Protein AF-C5LVM5-F1 (afdb_monomer_lite)

Structure (mmCIF, N/CA/C/O backbone):
data_AF-C5LVM5-F1
#
_entry.id   AF-C5LVM5-F1
#
loop_
_atom_site.group_PDB
_atom_site.id
_atom_site.type_symbol
_atom_site.label_atom_id
_atom_site.label_alt_id
_atom_site.label_comp_id
_atom_site.label_asym_id
_atom_site.label_entity_id
_atom_site.label_seq_id
_atom_site.pdbx_PDB_ins_code
_atom_site.Cartn_x
_atom_site.Cartn_y
_atom_site.Cartn_z
_atom_site.occupancy
_atom_site.B_iso_or_equiv
_atom_site.auth_seq_id
_atom_site.auth_comp_id
_atom_site.auth_asym_id
_atom_site.auth_atom_id
_atom_site.pdbx_PDB_model_num
ATOM 1 N N . MET A 1 1 ? 3.310 -8.142 -9.221 1.00 56.53 1 MET A N 1
ATOM 2 C CA . MET A 1 1 ? 2.183 -7.697 -10.084 1.00 56.53 1 MET A CA 1
ATOM 3 C C . MET A 1 1 ? 2.440 -6.404 -10.863 1.00 56.53 1 MET A C 1
ATOM 5 O O . MET A 1 1 ? 2.343 -6.453 -12.080 1.00 56.53 1 MET A O 1
ATOM 9 N N . PHE A 1 2 ? 2.856 -5.296 -10.235 1.00 64.25 2 PHE A N 1
ATOM 10 C CA . PHE A 1 2 ? 3.220 -4.045 -10.939 1.00 64.25 2 PHE A CA 1
ATOM 11 C C . PHE A 1 2 ? 4.286 -4.215 -12.036 1.00 64.25 2 PHE A C 1
ATOM 13 O O . PHE A 1 2 ? 4.225 -3.564 -13.066 1.00 64.25 2 PHE A O 1
ATOM 20 N N . CYS A 1 3 ? 5.254 -5.124 -11.867 1.00 64.69 3 CYS A N 1
ATOM 21 C CA . CYS A 1 3 ? 6.205 -5.429 -12.945 1.00 64.69 3 CYS A CA 1
ATOM 22 C C . CYS A 1 3 ? 5.541 -6.048 -14.169 1.00 64.69 3 CYS A C 1
ATOM 24 O O . CYS A 1 3 ? 5.939 -5.734 -15.277 1.00 64.69 3 CYS A O 1
ATOM 26 N N . ARG A 1 4 ? 4.526 -6.899 -13.972 1.00 66.06 4 ARG A N 1
ATOM 27 C CA . ARG A 1 4 ? 3.768 -7.463 -15.091 1.00 66.06 4 ARG A CA 1
ATOM 28 C C . ARG A 1 4 ? 2.932 -6.388 -15.776 1.00 66.06 4 ARG A C 1
ATOM 30 O O . ARG A 1 4 ? 2.816 -6.438 -16.984 1.00 66.06 4 ARG A O 1
ATOM 37 N N . GLU A 1 5 ? 2.400 -5.414 -15.037 1.00 69.50 5 GLU A N 1
ATOM 38 C CA . GLU A 1 5 ? 1.722 -4.252 -15.631 1.00 69.50 5 GLU A CA 1
ATOM 39 C C . GLU A 1 5 ? 2.687 -3.352 -16.400 1.00 69.50 5 GLU A C 1
ATOM 41 O O . GLU A 1 5 ? 2.365 -2.963 -17.512 1.00 69.50 5 GLU A O 1
ATOM 46 N N . ILE A 1 6 ? 3.880 -3.073 -15.863 1.00 75.88 6 ILE A N 1
ATOM 47 C CA . ILE A 1 6 ? 4.921 -2.338 -16.595 1.00 75.88 6 ILE A CA 1
ATOM 48 C C . ILE A 1 6 ? 5.309 -3.111 -17.861 1.00 75.88 6 ILE A C 1
ATOM 50 O O . ILE A 1 6 ? 5.385 -2.520 -18.931 1.00 75.88 6 ILE A O 1
ATOM 54 N N . ASP A 1 7 ? 5.543 -4.421 -17.758 1.00 75.25 7 ASP A N 1
ATOM 55 C CA . ASP A 1 7 ? 5.948 -5.252 -18.894 1.00 75.25 7 ASP A CA 1
ATOM 56 C C . ASP A 1 7 ? 4.827 -5.410 -19.937 1.00 75.25 7 ASP A C 1
ATOM 58 O O . ASP A 1 7 ? 5.130 -5.436 -21.125 1.00 75.25 7 ASP A O 1
ATOM 62 N N . PHE A 1 8 ? 3.558 -5.462 -19.515 1.00 76.50 8 PHE A N 1
ATOM 63 C CA . PHE A 1 8 ? 2.382 -5.560 -20.389 1.00 76.50 8 PHE A CA 1
ATOM 64 C C . PHE A 1 8 ? 2.031 -4.221 -21.050 1.00 76.50 8 PHE A C 1
ATOM 66 O O . PHE A 1 8 ? 1.876 -4.151 -22.262 1.00 76.50 8 PHE A O 1
ATOM 73 N N . ALA A 1 9 ? 1.939 -3.134 -20.276 1.00 73.19 9 ALA A N 1
ATOM 74 C CA . ALA A 1 9 ? 1.588 -1.810 -20.793 1.00 73.19 9 ALA A CA 1
ATOM 75 C C . ALA A 1 9 ? 2.690 -1.211 -21.678 1.00 73.19 9 ALA A C 1
ATOM 77 O O . ALA A 1 9 ? 2.414 -0.353 -22.511 1.00 73.19 9 ALA A O 1
ATOM 78 N N . MET A 1 10 ? 3.937 -1.651 -21.486 1.00 81.12 10 MET A N 1
ATOM 79 C CA . MET A 1 10 ? 5.113 -1.118 -22.172 1.00 81.12 10 MET A CA 1
ATOM 80 C C . MET A 1 10 ? 5.881 -2.206 -22.935 1.00 81.12 10 MET A C 1
ATOM 82 O O . MET A 1 10 ? 7.111 -2.130 -23.091 1.00 81.12 10 MET A O 1
ATOM 86 N N . GLU A 1 11 ? 5.168 -3.229 -23.408 1.00 79.44 11 GLU A N 1
ATOM 87 C CA . GLU A 1 11 ? 5.723 -4.268 -24.270 1.00 79.44 11 GLU A CA 1
ATOM 88 C C . GLU A 1 11 ? 6.397 -3.632 -25.503 1.00 79.44 11 GLU A C 1
ATOM 90 O O . GLU A 1 11 ? 5.940 -2.625 -26.037 1.00 79.44 11 GLU A O 1
ATOM 95 N N . GLY A 1 12 ? 7.570 -4.133 -25.900 1.00 77.62 12 GLY A N 1
ATOM 96 C CA . GLY A 1 12 ? 8.356 -3.562 -27.008 1.00 77.62 12 GLY A CA 1
ATOM 97 C C . GLY A 1 12 ? 9.056 -2.216 -26.736 1.00 77.62 12 GLY A C 1
ATOM 98 O O . GLY A 1 12 ? 9.966 -1.848 -27.477 1.00 77.62 12 GLY A O 1
ATOM 99 N N . HIS A 1 13 ? 8.722 -1.494 -25.659 1.00 84.56 13 HIS A N 1
ATOM 100 C CA . HIS A 1 13 ? 9.383 -0.228 -25.318 1.00 84.56 13 HIS A CA 1
ATOM 101 C C . HIS A 1 13 ? 10.706 -0.417 -24.565 1.00 84.56 13 HIS A C 1
ATOM 103 O O . HIS A 1 13 ? 10.882 -1.361 -23.793 1.00 84.56 13 HIS A O 1
ATOM 109 N N . ASN A 1 14 ? 11.627 0.536 -24.742 1.00 86.06 14 ASN A N 1
ATOM 110 C CA . ASN A 1 14 ? 12.954 0.514 -24.131 1.00 86.06 14 ASN A CA 1
ATOM 111 C C . ASN A 1 14 ? 12.920 0.806 -22.609 1.00 86.06 14 ASN A C 1
ATOM 113 O O . ASN A 1 14 ? 11.944 1.338 -22.071 1.00 86.06 14 ASN A O 1
ATOM 117 N N . ALA A 1 15 ? 14.009 0.492 -21.899 1.00 84.00 15 ALA A N 1
ATOM 118 C CA . ALA A 1 15 ? 14.086 0.619 -20.438 1.00 84.00 15 ALA A CA 1
ATOM 119 C C . ALA A 1 15 ? 13.855 2.044 -19.898 1.00 84.00 15 ALA A C 1
ATOM 121 O O . ALA A 1 15 ? 13.314 2.199 -18.803 1.00 84.00 15 ALA A O 1
ATOM 122 N N . VAL A 1 16 ? 14.232 3.082 -20.655 1.00 85.56 16 VAL A N 1
ATOM 123 C CA . VAL A 1 16 ? 14.015 4.486 -20.263 1.00 85.56 16 VAL A CA 1
ATOM 124 C C . VAL A 1 16 ? 12.522 4.781 -20.253 1.00 85.56 16 VAL A C 1
ATOM 126 O O . VAL A 1 16 ? 11.997 5.253 -19.246 1.00 85.56 16 VAL A O 1
ATOM 129 N N . THR A 1 17 ? 11.824 4.446 -21.340 1.00 85.88 17 THR A N 1
ATOM 130 C CA . THR A 1 17 ? 10.381 4.667 -21.461 1.00 85.88 17 THR A CA 1
ATOM 131 C C . THR A 1 17 ? 9.618 3.898 -20.383 1.00 85.88 17 THR A C 1
ATOM 133 O O . THR A 1 17 ? 8.763 4.478 -19.720 1.00 85.88 17 THR A O 1
ATOM 136 N N . ARG A 1 18 ? 9.978 2.631 -20.129 1.00 86.00 18 ARG A N 1
ATOM 137 C CA . ARG A 1 18 ? 9.375 1.817 -19.056 1.00 86.00 18 ARG A CA 1
ATOM 138 C C . ARG A 1 18 ? 9.557 2.439 -17.673 1.00 86.00 18 ARG A C 1
ATOM 140 O O . ARG A 1 18 ? 8.615 2.509 -16.889 1.00 86.00 18 ARG A O 1
ATOM 147 N N . TYR A 1 19 ? 10.766 2.907 -17.371 1.00 85.19 19 TYR A N 1
ATOM 148 C CA . TYR A 1 19 ? 11.077 3.507 -16.077 1.00 85.19 19 TYR A CA 1
ATOM 149 C C . TYR A 1 19 ? 10.361 4.850 -15.865 1.00 85.19 19 TYR A C 1
ATOM 151 O O . TYR A 1 19 ? 9.840 5.104 -14.780 1.00 85.19 19 TYR A O 1
ATOM 159 N N . LEU A 1 20 ? 10.306 5.703 -16.894 1.00 85.62 20 LEU A N 1
ATOM 160 C CA . LEU A 1 20 ? 9.588 6.980 -16.835 1.00 85.62 20 LEU A CA 1
ATOM 161 C C . LEU A 1 20 ? 8.073 6.782 -16.745 1.00 85.62 20 LEU A C 1
ATOM 163 O O . LEU A 1 20 ? 7.415 7.487 -15.984 1.00 85.62 20 LEU A O 1
ATOM 167 N N . TRP A 1 21 ? 7.525 5.793 -17.455 1.00 88.12 21 TRP A N 1
ATOM 168 C CA . TRP A 1 21 ? 6.125 5.411 -17.303 1.00 88.12 21 TRP A CA 1
ATOM 169 C C . TRP A 1 21 ? 5.830 4.983 -15.862 1.00 88.12 21 TRP A C 1
ATOM 171 O O . TRP A 1 21 ? 4.903 5.507 -15.249 1.00 88.12 21 TRP A O 1
ATOM 181 N N . ALA A 1 22 ? 6.667 4.120 -15.276 1.00 86.81 22 ALA A N 1
ATOM 182 C CA . ALA A 1 22 ? 6.505 3.687 -13.889 1.00 86.81 22 ALA A CA 1
ATOM 183 C C . ALA A 1 22 ? 6.564 4.865 -12.899 1.00 86.81 22 ALA A C 1
ATOM 185 O O . ALA A 1 22 ? 5.768 4.916 -11.965 1.00 86.81 22 ALA A O 1
ATOM 186 N N . LYS A 1 23 ? 7.453 5.841 -13.130 1.00 87.00 23 LYS A N 1
ATOM 187 C CA . LYS A 1 23 ? 7.549 7.068 -12.321 1.00 87.00 23 LYS A CA 1
ATOM 188 C C . LYS A 1 23 ? 6.253 7.882 -12.320 1.00 87.00 23 LYS A C 1
ATOM 190 O O . LYS A 1 23 ? 5.922 8.470 -11.298 1.00 87.00 23 LYS A O 1
ATOM 195 N N . ASN A 1 24 ? 5.557 7.935 -13.453 1.00 86.00 24 ASN A N 1
ATOM 196 C CA . ASN A 1 24 ? 4.344 8.738 -13.610 1.00 86.00 24 ASN A CA 1
ATOM 197 C C . ASN A 1 24 ? 3.068 8.015 -13.157 1.00 86.00 24 ASN A C 1
ATOM 199 O O . ASN A 1 24 ? 2.069 8.678 -12.907 1.00 86.00 24 ASN A O 1
ATOM 203 N N . ASN A 1 25 ? 3.087 6.681 -13.078 1.00 84.81 25 ASN A N 1
ATOM 204 C CA . ASN A 1 25 ? 1.898 5.872 -12.783 1.00 84.81 25 ASN A CA 1
ATOM 205 C C . ASN A 1 25 ? 1.906 5.240 -11.382 1.00 84.81 25 ASN A C 1
ATOM 207 O O . ASN A 1 25 ? 0.883 4.732 -10.936 1.00 84.81 25 ASN A O 1
ATOM 211 N N . ILE A 1 26 ? 3.038 5.254 -10.673 1.00 84.06 26 ILE A N 1
ATOM 212 C CA . ILE A 1 26 ? 3.106 4.848 -9.265 1.00 84.06 26 ILE A CA 1
ATOM 213 C C . ILE A 1 26 ? 2.910 6.087 -8.386 1.00 84.06 26 ILE A C 1
ATOM 215 O O . ILE A 1 26 ? 3.528 7.121 -8.638 1.00 84.06 26 ILE A O 1
ATOM 219 N N . ASP A 1 27 ? 2.102 5.958 -7.326 1.00 83.81 27 ASP A N 1
ATOM 220 C CA . ASP A 1 27 ? 1.923 6.998 -6.303 1.00 83.81 27 ASP A CA 1
ATOM 221 C C . ASP A 1 27 ? 3.270 7.596 -5.848 1.00 83.81 27 ASP A C 1
ATOM 223 O O . ASP A 1 27 ? 4.246 6.877 -5.624 1.00 83.81 27 ASP A O 1
ATOM 227 N N . ALA A 1 28 ? 3.329 8.917 -5.663 1.00 82.19 28 ALA A N 1
ATOM 228 C CA . ALA A 1 28 ? 4.567 9.630 -5.351 1.00 82.19 28 ALA A CA 1
ATOM 229 C C . ALA A 1 28 ? 5.203 9.177 -4.021 1.00 82.19 28 ALA A C 1
ATOM 231 O O . ALA A 1 28 ? 6.435 9.113 -3.891 1.00 82.19 28 ALA A O 1
ATOM 232 N N . GLY A 1 29 ? 4.382 8.839 -3.023 1.00 80.31 29 GLY A N 1
ATOM 233 C CA . GLY A 1 29 ? 4.832 8.293 -1.747 1.00 80.31 29 GLY A CA 1
ATOM 234 C C . GLY A 1 29 ? 5.458 6.911 -1.913 1.00 80.31 29 GLY A C 1
ATOM 235 O O . GLY A 1 29 ? 6.578 6.672 -1.443 1.00 80.31 29 GLY A O 1
ATOM 236 N N . LEU A 1 30 ? 4.769 6.020 -2.624 1.00 80.81 30 LEU A N 1
ATOM 237 C CA . LEU A 1 30 ? 5.252 4.674 -2.921 1.00 80.81 30 LEU A CA 1
ATOM 238 C C . LEU A 1 30 ? 6.498 4.692 -3.820 1.00 80.81 30 LEU A C 1
ATOM 240 O O . LEU A 1 30 ? 7.472 3.993 -3.536 1.00 80.81 30 LEU A O 1
ATOM 244 N N . TRP A 1 31 ? 6.526 5.541 -4.845 1.00 85.69 31 TRP A N 1
ATOM 245 C CA . TRP A 1 31 ? 7.672 5.723 -5.733 1.00 85.69 31 TRP A CA 1
ATOM 246 C C . TRP A 1 31 ? 8.929 6.100 -4.951 1.00 85.69 31 TRP A C 1
ATOM 248 O O . TRP A 1 31 ? 9.982 5.479 -5.117 1.00 85.69 31 TRP A O 1
ATOM 258 N N . ARG A 1 32 ? 8.824 7.077 -4.044 1.00 83.94 32 ARG A N 1
ATOM 259 C CA . ARG A 1 32 ? 9.937 7.516 -3.192 1.00 83.94 32 ARG A CA 1
ATOM 260 C C . ARG A 1 32 ? 10.445 6.395 -2.282 1.00 83.94 32 ARG A C 1
ATOM 262 O O . ARG A 1 32 ? 11.658 6.229 -2.157 1.00 83.94 32 ARG A O 1
ATOM 269 N N . LYS A 1 33 ? 9.546 5.583 -1.709 1.00 82.25 33 LYS A N 1
ATOM 270 C CA . LYS A 1 33 ? 9.912 4.382 -0.932 1.00 82.25 33 LYS A CA 1
ATOM 271 C C . LYS A 1 33 ? 10.643 3.351 -1.801 1.00 82.25 33 LYS A C 1
ATOM 273 O O . LYS A 1 33 ? 11.711 2.871 -1.432 1.00 82.25 33 LYS A O 1
ATOM 278 N N . LEU A 1 34 ? 10.112 3.038 -2.983 1.00 83.19 34 LEU A N 1
ATOM 279 C CA . LEU A 1 34 ? 10.692 2.049 -3.897 1.00 83.19 34 LEU A CA 1
ATOM 280 C C . LEU A 1 34 ? 12.051 2.496 -4.444 1.00 83.19 34 LEU A C 1
ATOM 282 O O . LEU A 1 34 ? 12.983 1.700 -4.563 1.00 83.19 34 LEU A O 1
ATOM 286 N N . THR A 1 35 ? 12.214 3.777 -4.735 1.00 83.75 35 THR A N 1
ATOM 287 C CA . THR A 1 35 ? 13.466 4.327 -5.264 1.00 83.75 35 THR A CA 1
ATOM 288 C C . THR A 1 35 ? 14.462 4.725 -4.183 1.00 83.75 35 THR A C 1
ATOM 290 O O . THR A 1 35 ? 15.587 5.059 -4.529 1.00 83.75 35 THR A O 1
ATOM 293 N N . ASN A 1 36 ? 14.124 4.640 -2.890 1.00 79.50 36 ASN A N 1
ATOM 294 C CA . ASN A 1 36 ? 14.919 5.211 -1.789 1.00 79.50 36 ASN A CA 1
ATOM 295 C C . ASN A 1 36 ? 15.273 6.695 -2.018 1.00 79.50 36 ASN A C 1
ATOM 297 O O . ASN A 1 36 ? 16.376 7.111 -1.680 1.00 79.50 36 ASN A O 1
ATOM 301 N N . ALA A 1 37 ? 14.389 7.458 -2.666 1.00 68.38 37 ALA A N 1
ATOM 302 C CA . ALA A 1 37 ? 14.666 8.827 -3.113 1.00 68.38 37 ALA A CA 1
ATOM 303 C C . ALA A 1 37 ? 15.927 8.985 -3.997 1.00 68.38 37 ALA A C 1
ATOM 305 O O . ALA A 1 37 ? 16.451 10.086 -4.124 1.00 68.38 37 ALA A O 1
ATOM 306 N N . THR A 1 38 ? 16.419 7.906 -4.621 1.00 69.44 38 THR A N 1
ATOM 307 C CA . THR A 1 38 ? 17.544 8.007 -5.560 1.00 69.44 38 THR A CA 1
ATOM 308 C C . THR A 1 38 ? 17.073 8.755 -6.803 1.00 69.44 38 THR A C 1
ATOM 310 O O . THR A 1 38 ? 16.047 8.388 -7.386 1.00 69.44 38 THR A O 1
ATOM 313 N N . GLU A 1 39 ? 17.819 9.774 -7.224 1.00 67.31 39 GLU A N 1
ATOM 314 C CA . GLU A 1 39 ? 17.518 10.488 -8.462 1.00 67.31 39 GLU A CA 1
ATOM 315 C C . GLU A 1 39 ? 17.587 9.542 -9.675 1.00 67.31 39 GLU A C 1
ATOM 317 O O . GLU A 1 39 ? 18.393 8.600 -9.697 1.00 67.31 39 GLU A O 1
ATOM 322 N N . PRO A 1 40 ? 16.721 9.741 -10.686 1.00 65.38 40 PRO A N 1
ATOM 323 C CA . PRO A 1 40 ? 16.790 8.968 -11.915 1.00 65.38 40 PRO A CA 1
ATOM 324 C C . PRO A 1 40 ? 18.151 9.193 -12.593 1.00 65.38 40 PRO A C 1
ATOM 326 O O . PRO A 1 40 ? 18.624 10.329 -12.647 1.00 65.38 40 PRO A O 1
ATOM 329 N N . PRO A 1 41 ? 18.787 8.143 -13.140 1.00 65.31 41 PRO A N 1
ATOM 330 C CA . PRO A 1 41 ? 20.103 8.277 -13.743 1.00 65.31 41 PRO A CA 1
ATOM 331 C C . PRO A 1 41 ? 20.060 9.263 -14.917 1.00 65.31 41 PRO A C 1
ATOM 333 O O . PRO A 1 41 ? 19.205 9.174 -15.804 1.00 65.31 41 PRO A O 1
ATOM 336 N N . ALA A 1 42 ? 20.991 10.215 -14.944 1.00 61.41 42 ALA A N 1
ATOM 337 C CA . ALA A 1 42 ? 21.065 11.189 -16.022 1.00 61.41 42 ALA A CA 1
ATOM 338 C C . ALA A 1 42 ? 21.454 10.488 -17.338 1.00 61.41 42 ALA A C 1
ATOM 340 O O . ALA A 1 42 ? 22.568 9.999 -17.491 1.00 61.41 42 ALA A O 1
ATOM 341 N N . ARG A 1 43 ? 20.509 10.439 -18.287 1.00 62.38 43 ARG A N 1
ATOM 342 C CA . ARG A 1 43 ? 20.692 10.178 -19.733 1.00 62.38 43 ARG A CA 1
ATOM 343 C C . ARG A 1 43 ? 21.359 8.854 -20.171 1.00 62.38 43 ARG A C 1
ATOM 345 O O . ARG A 1 43 ? 21.427 8.612 -21.370 1.00 62.38 43 ARG A O 1
ATOM 352 N N . CYS A 1 44 ? 21.793 7.968 -19.271 1.00 71.31 44 CYS A N 1
ATOM 353 C CA . CYS A 1 44 ? 22.424 6.694 -19.642 1.00 71.31 44 CYS A CA 1
ATOM 354 C C . CYS A 1 44 ? 21.415 5.537 -19.722 1.00 71.31 44 CYS A C 1
ATOM 356 O O . CYS A 1 44 ? 20.933 5.063 -18.693 1.00 71.31 44 CYS A O 1
ATOM 358 N N . HIS A 1 45 ? 21.141 5.035 -20.932 1.00 63.97 45 HIS A N 1
ATOM 359 C CA . HIS A 1 45 ? 20.204 3.926 -21.167 1.00 63.97 45 HIS A CA 1
ATOM 360 C C . HIS A 1 45 ? 20.550 2.655 -20.366 1.00 63.97 45 HIS A C 1
ATOM 362 O O . HIS A 1 45 ? 19.668 2.053 -19.755 1.00 63.97 45 HIS A O 1
ATOM 368 N N . GLN A 1 46 ? 21.838 2.304 -20.284 1.00 70.75 46 GLN A N 1
ATOM 369 C CA . GLN A 1 46 ? 22.315 1.144 -19.517 1.00 70.75 46 GLN A CA 1
ATOM 370 C C . GLN A 1 46 ? 22.028 1.285 -18.012 1.00 70.75 46 GLN A C 1
ATOM 372 O O . GLN A 1 46 ? 21.708 0.306 -17.334 1.00 70.75 46 GLN A O 1
ATOM 377 N N . SER A 1 47 ? 22.057 2.513 -17.484 1.00 79.94 47 SER A N 1
ATOM 378 C CA . SER A 1 47 ? 21.688 2.781 -16.092 1.00 79.94 47 SER A CA 1
ATOM 379 C C . SER A 1 47 ? 20.188 2.583 -15.851 1.00 79.94 47 SER A C 1
ATOM 381 O O . SER A 1 47 ? 19.802 2.071 -14.800 1.00 79.94 47 SER A O 1
ATOM 383 N N . TYR A 1 48 ? 19.323 2.910 -16.819 1.00 82.75 48 TYR A N 1
ATOM 384 C CA . TYR A 1 48 ? 17.877 2.694 -16.679 1.00 82.75 48 TYR A CA 1
ATOM 385 C C . TYR A 1 48 ? 17.507 1.213 -16.593 1.00 82.75 48 TYR A C 1
ATOM 387 O O . TYR A 1 48 ? 16.633 0.867 -15.803 1.00 82.75 48 TYR A O 1
ATOM 395 N N . GLU A 1 49 ? 18.196 0.317 -17.303 1.00 83.38 49 GLU A N 1
ATOM 396 C CA . GLU A 1 49 ? 17.975 -1.128 -17.150 1.00 83.38 49 GLU A CA 1
ATOM 397 C C . GLU A 1 49 ? 18.289 -1.628 -15.738 1.00 83.38 49 GLU A C 1
ATOM 399 O O . GLU A 1 49 ? 17.553 -2.446 -15.176 1.00 83.38 49 GLU A O 1
ATOM 404 N N . HIS A 1 50 ? 19.391 -1.154 -15.152 1.00 84.94 50 HIS A N 1
ATOM 405 C CA . HIS A 1 50 ? 19.754 -1.497 -13.781 1.00 84.94 50 HIS A CA 1
ATOM 406 C C . HIS A 1 50 ? 18.697 -0.984 -12.793 1.00 84.94 50 HIS A C 1
ATOM 408 O O . HIS A 1 50 ? 18.231 -1.730 -11.926 1.00 84.94 50 HIS A O 1
ATOM 414 N N . HIS A 1 51 ? 18.276 0.273 -12.949 1.00 83.31 51 HIS A N 1
ATOM 415 C CA . HIS A 1 51 ? 17.263 0.889 -12.096 1.00 83.31 51 HIS A CA 1
ATOM 416 C C . HIS A 1 51 ? 15.893 0.223 -12.249 1.00 83.31 51 HIS A C 1
ATOM 418 O O . HIS A 1 51 ? 15.234 -0.018 -11.239 1.00 83.31 51 HIS A O 1
ATOM 424 N N . LEU A 1 52 ? 15.491 -0.148 -13.467 1.00 86.25 52 LEU A N 1
ATOM 425 C CA . LEU A 1 52 ? 14.251 -0.873 -13.732 1.00 86.25 52 LEU A CA 1
ATOM 426 C C . LEU A 1 52 ? 14.285 -2.270 -13.103 1.00 86.25 52 LEU A C 1
ATOM 428 O O . LEU A 1 52 ? 13.350 -2.643 -12.398 1.00 86.25 52 LEU A O 1
ATOM 432 N N . ARG A 1 53 ? 15.392 -3.016 -13.243 1.00 84.50 53 ARG A N 1
ATOM 433 C CA . ARG A 1 53 ? 15.575 -4.310 -12.558 1.00 84.50 53 ARG A CA 1
ATOM 434 C C . ARG A 1 53 ? 15.495 -4.168 -11.039 1.00 84.50 53 ARG A C 1
ATOM 436 O O . ARG A 1 53 ? 14.857 -4.989 -10.378 1.00 84.50 53 ARG A O 1
ATOM 443 N N . ARG A 1 54 ? 16.120 -3.136 -10.466 1.00 85.75 54 ARG A N 1
ATOM 444 C CA . ARG A 1 54 ? 16.092 -2.867 -9.018 1.00 85.75 54 ARG A CA 1
ATOM 445 C C . ARG A 1 54 ? 14.696 -2.475 -8.535 1.00 85.75 54 ARG A C 1
ATOM 447 O O . ARG A 1 54 ? 14.249 -3.014 -7.523 1.00 85.75 54 ARG A O 1
ATOM 454 N N . LEU A 1 55 ? 14.013 -1.591 -9.263 1.00 86.25 55 LEU A N 1
ATOM 455 C CA . LEU A 1 55 ? 12.617 -1.222 -9.029 1.00 86.25 55 LEU A CA 1
ATOM 456 C C . LEU A 1 55 ? 11.747 -2.476 -9.036 1.00 86.25 55 LEU A C 1
ATOM 458 O O . LEU A 1 55 ? 11.019 -2.719 -8.079 1.00 86.25 55 LEU A O 1
ATOM 462 N N . CYS A 1 56 ? 11.907 -3.329 -10.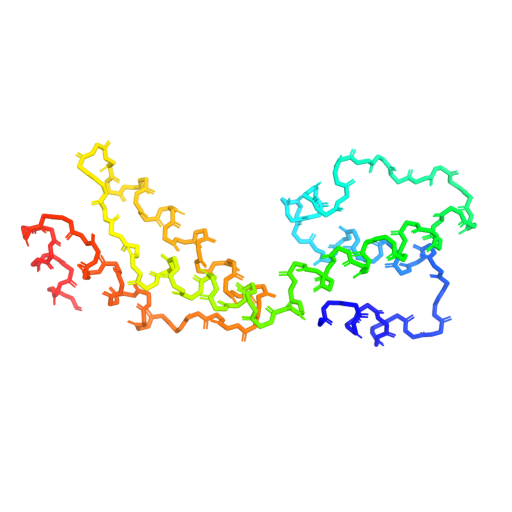047 1.00 83.62 56 CYS A N 1
ATOM 463 C CA . CYS A 1 56 ? 11.115 -4.538 -10.159 1.00 83.62 56 CYS A CA 1
ATOM 464 C C . CYS A 1 56 ? 11.377 -5.563 -9.059 1.00 83.62 56 CYS A C 1
ATOM 466 O O . CYS A 1 56 ? 10.436 -6.144 -8.527 1.00 83.62 56 CYS A O 1
ATOM 468 N N . ARG A 1 57 ? 12.635 -5.760 -8.650 1.00 82.19 57 ARG A N 1
ATOM 469 C CA . ARG A 1 57 ? 12.945 -6.604 -7.486 1.00 82.19 57 ARG A CA 1
ATOM 470 C C . ARG A 1 57 ? 12.297 -6.079 -6.212 1.00 82.19 57 ARG A C 1
ATOM 472 O O . ARG A 1 57 ? 11.777 -6.874 -5.438 1.00 82.19 57 ARG A O 1
ATOM 479 N N . LYS A 1 58 ? 12.320 -4.762 -5.991 1.00 82.44 58 LYS A N 1
ATOM 480 C CA . LYS A 1 58 ? 11.671 -4.155 -4.825 1.00 82.44 58 LYS A CA 1
ATOM 481 C C . LYS A 1 58 ? 10.158 -4.299 -4.891 1.00 82.44 58 LYS A C 1
ATOM 483 O O . LYS A 1 58 ? 9.587 -4.766 -3.923 1.00 82.44 58 LYS A O 1
ATOM 488 N N . LEU A 1 59 ? 9.541 -4.015 -6.036 1.00 79.31 59 LEU A N 1
ATOM 489 C CA . LEU A 1 59 ? 8.113 -4.244 -6.256 1.00 79.31 59 LEU A CA 1
ATOM 490 C C . LEU A 1 59 ? 7.725 -5.697 -5.962 1.00 79.31 59 LEU A C 1
ATOM 492 O O . LEU A 1 59 ? 6.775 -5.926 -5.230 1.00 79.31 59 LEU A O 1
ATOM 496 N N . ARG A 1 60 ? 8.485 -6.678 -6.462 1.00 74.00 60 ARG A N 1
ATOM 497 C CA . ARG A 1 60 ? 8.245 -8.101 -6.166 1.00 74.00 60 ARG A CA 1
ATOM 498 C C . ARG A 1 60 ? 8.415 -8.416 -4.681 1.00 74.00 60 ARG A C 1
ATOM 500 O O . ARG A 1 60 ? 7.568 -9.069 -4.095 1.00 74.00 60 ARG A O 1
ATOM 507 N N . LYS A 1 61 ? 9.477 -7.925 -4.040 1.00 74.00 61 LYS A N 1
ATOM 508 C CA . LYS A 1 61 ? 9.694 -8.142 -2.602 1.00 74.00 61 LYS A CA 1
ATOM 509 C C . LYS A 1 61 ? 8.579 -7.523 -1.752 1.00 74.00 61 LYS A C 1
ATOM 511 O O . LYS A 1 61 ? 8.195 -8.098 -0.742 1.00 74.00 61 LYS A O 1
ATOM 516 N N . THR A 1 62 ? 8.096 -6.350 -2.143 1.00 72.06 62 THR A N 1
ATOM 517 C CA . THR A 1 62 ? 7.060 -5.619 -1.415 1.00 72.06 62 THR A CA 1
ATOM 518 C C . THR A 1 62 ? 5.672 -6.206 -1.663 1.00 72.06 62 THR A C 1
ATOM 520 O O . THR A 1 62 ? 4.894 -6.263 -0.721 1.00 72.06 62 THR A O 1
ATOM 523 N N . PHE A 1 63 ? 5.378 -6.665 -2.885 1.00 70.00 63 PHE A N 1
ATOM 524 C CA . PHE A 1 63 ? 4.008 -6.984 -3.306 1.00 70.00 63 PHE A CA 1
ATOM 525 C C . PHE A 1 63 ? 3.756 -8.423 -3.779 1.00 70.00 63 PHE A C 1
ATOM 527 O O . PHE A 1 63 ? 2.606 -8.830 -3.826 1.00 70.00 63 PHE A O 1
ATOM 534 N N . ASP A 1 64 ? 4.785 -9.199 -4.127 1.00 68.44 64 ASP A N 1
ATOM 535 C CA . ASP A 1 64 ? 4.657 -10.591 -4.603 1.00 68.44 64 ASP A CA 1
ATOM 536 C C . ASP A 1 64 ? 5.114 -11.613 -3.534 1.00 68.44 64 ASP A C 1
ATOM 538 O O . ASP A 1 64 ? 5.622 -12.677 -3.880 1.00 68.44 64 ASP A O 1
ATOM 542 N N . THR A 1 65 ? 4.993 -11.310 -2.234 1.00 70.88 65 THR A N 1
ATOM 543 C CA . THR A 1 65 ? 5.225 -12.323 -1.183 1.00 70.88 65 THR A CA 1
ATOM 544 C C . THR A 1 65 ? 3.948 -12.570 -0.391 1.00 70.88 65 THR A C 1
ATOM 546 O O . THR A 1 65 ? 3.399 -11.636 0.190 1.00 70.88 65 THR A O 1
ATOM 549 N N . ASP A 1 66 ? 3.508 -13.830 -0.320 1.00 74.88 66 ASP A N 1
ATOM 550 C CA . ASP A 1 66 ? 2.349 -14.247 0.490 1.00 74.88 66 ASP A CA 1
ATOM 551 C C . ASP A 1 66 ? 2.527 -13.866 1.967 1.00 74.88 66 ASP A C 1
ATOM 553 O O . ASP A 1 66 ? 1.569 -13.546 2.667 1.00 74.88 66 ASP A O 1
ATOM 557 N N . GLU A 1 67 ? 3.776 -13.797 2.437 1.00 79.44 67 GLU A N 1
ATOM 558 C CA . GLU A 1 67 ? 4.106 -13.244 3.749 1.00 79.44 67 GLU A CA 1
ATOM 559 C C . GLU A 1 67 ? 3.797 -11.747 3.882 1.00 79.44 67 GLU A C 1
ATOM 561 O O . GLU A 1 67 ? 3.394 -11.304 4.955 1.00 79.44 67 GLU A O 1
ATOM 566 N N . ALA A 1 68 ? 4.044 -10.929 2.851 1.00 79.00 68 ALA A N 1
ATOM 567 C CA . ALA A 1 68 ? 3.709 -9.506 2.898 1.00 79.00 68 ALA A CA 1
ATOM 568 C C . ALA A 1 68 ? 2.194 -9.313 2.949 1.00 79.00 68 ALA A C 1
ATOM 570 O O . ALA A 1 68 ? 1.733 -8.535 3.783 1.00 79.00 68 ALA A O 1
ATOM 571 N N . LEU A 1 69 ? 1.448 -10.080 2.147 1.00 84.31 69 LEU A N 1
ATOM 572 C CA . LEU A 1 69 ? -0.009 -10.106 2.214 1.00 84.31 69 LEU A CA 1
ATOM 573 C C . LEU A 1 69 ? -0.497 -10.528 3.602 1.00 84.31 69 LEU A C 1
ATOM 575 O O . LEU A 1 69 ? -1.176 -9.749 4.265 1.00 84.31 69 LEU A O 1
ATOM 579 N N . SER A 1 70 ? -0.044 -11.680 4.100 1.00 85.25 70 SER A N 1
ATOM 580 C CA . SER A 1 70 ? -0.438 -12.195 5.419 1.00 85.25 70 SER A CA 1
ATOM 581 C C . SER A 1 70 ? -0.124 -11.205 6.549 1.00 85.25 70 SER A C 1
ATOM 583 O O . SER A 1 70 ? -0.925 -11.006 7.462 1.00 85.25 70 SER A O 1
ATOM 585 N N . ARG A 1 71 ? 1.038 -10.533 6.498 1.00 87.75 71 ARG A N 1
ATOM 586 C CA . ARG A 1 71 ? 1.413 -9.507 7.488 1.00 87.75 71 ARG A CA 1
ATOM 587 C C . ARG A 1 71 ? 0.539 -8.257 7.392 1.00 87.75 71 ARG A C 1
ATOM 589 O O . ARG A 1 71 ? 0.211 -7.688 8.435 1.00 87.75 71 ARG A O 1
ATOM 596 N N . ALA A 1 72 ? 0.209 -7.801 6.186 1.00 88.25 72 ALA A N 1
ATOM 597 C CA . ALA A 1 72 ? -0.657 -6.642 5.982 1.00 88.25 72 ALA A CA 1
ATOM 598 C C . ALA A 1 72 ? -2.088 -6.937 6.454 1.00 88.25 72 ALA A C 1
ATOM 600 O O . ALA A 1 72 ? -2.653 -6.155 7.219 1.00 88.25 72 ALA A O 1
ATOM 601 N N . GLU A 1 73 ? -2.628 -8.107 6.101 1.00 90.94 73 GLU A N 1
ATOM 602 C CA . GLU A 1 73 ? -3.945 -8.570 6.547 1.00 90.94 73 GLU A CA 1
ATOM 603 C C . GLU A 1 73 ? -4.009 -8.686 8.067 1.00 90.94 73 GLU A C 1
ATOM 605 O O . GLU A 1 73 ? -4.949 -8.185 8.682 1.00 90.94 73 GLU A O 1
ATOM 610 N N . TYR A 1 74 ? -2.986 -9.276 8.695 1.00 92.25 74 TYR A N 1
ATOM 611 C CA . TYR A 1 74 ? -2.907 -9.361 10.151 1.00 92.25 74 TYR A CA 1
ATOM 612 C C . TYR A 1 74 ? -2.965 -7.971 10.796 1.00 92.25 74 TYR A C 1
ATOM 614 O O . TYR A 1 74 ? -3.832 -7.717 11.629 1.00 92.25 74 TYR A O 1
ATOM 622 N N . LYS A 1 75 ? -2.098 -7.040 10.368 1.00 93.19 75 LYS A N 1
ATOM 623 C CA . LYS A 1 75 ? -2.062 -5.672 10.912 1.00 93.19 75 LYS A CA 1
ATOM 624 C C . LYS A 1 75 ? -3.391 -4.941 10.746 1.00 93.19 75 LYS A C 1
ATOM 626 O O . LYS A 1 75 ? -3.795 -4.225 11.659 1.00 93.19 75 LYS A O 1
ATOM 631 N N . PHE A 1 76 ? -4.039 -5.095 9.593 1.00 94.06 76 PHE A N 1
ATOM 632 C CA . PHE A 1 76 ? -5.336 -4.489 9.313 1.00 94.06 76 PHE A CA 1
ATOM 633 C C . PHE A 1 76 ? -6.432 -5.077 10.211 1.00 94.06 76 PHE A C 1
ATOM 635 O O . PHE A 1 76 ? -7.174 -4.336 10.855 1.00 94.06 76 PHE A O 1
ATOM 642 N N . ASN A 1 77 ? -6.493 -6.405 10.320 1.00 91.69 77 ASN A N 1
ATOM 643 C CA . ASN A 1 77 ? -7.523 -7.103 11.087 1.00 91.69 77 ASN A CA 1
ATOM 644 C C . ASN A 1 77 ? -7.408 -6.868 12.598 1.00 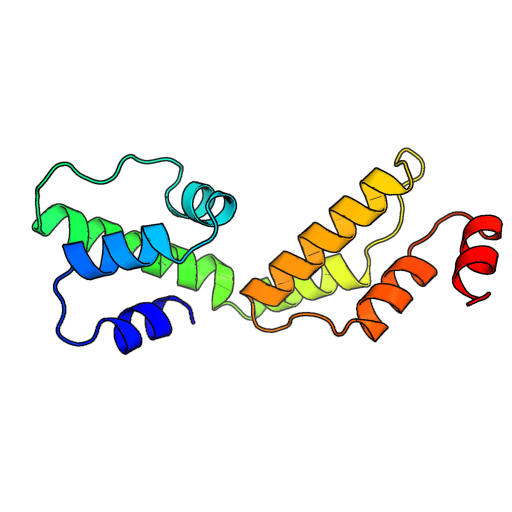91.69 77 ASN A C 1
ATOM 646 O O . ASN A 1 77 ? -8.431 -6.810 13.282 1.00 91.69 77 ASN A O 1
ATOM 650 N N . THR A 1 78 ? -6.190 -6.681 13.110 1.00 91.75 78 THR A N 1
ATOM 651 C CA . THR A 1 78 ? -5.930 -6.386 14.527 1.00 91.75 78 THR A CA 1
ATOM 652 C C . THR A 1 78 ? -5.791 -4.888 14.817 1.00 91.75 78 THR A C 1
ATOM 654 O O . THR A 1 78 ? -5.307 -4.514 15.886 1.00 91.75 78 THR A O 1
ATOM 657 N N . CYS A 1 79 ? -6.131 -4.008 13.871 1.00 92.75 79 CYS A N 1
ATOM 658 C CA . CYS A 1 79 ? -5.988 -2.568 14.054 1.00 92.75 79 CYS A CA 1
ATOM 659 C C . CYS A 1 79 ? -7.049 -2.040 15.030 1.00 92.75 79 CYS A C 1
ATOM 661 O O . CYS A 1 79 ? -8.225 -1.944 14.692 1.00 92.75 79 CYS A O 1
ATOM 663 N N . THR A 1 80 ? -6.616 -1.660 16.229 1.00 93.19 80 THR A N 1
ATOM 664 C CA . THR A 1 80 ? -7.456 -1.011 17.243 1.00 93.19 80 THR A CA 1
ATOM 665 C C . THR A 1 80 ? -6.907 0.368 17.598 1.00 93.19 80 THR A C 1
ATOM 667 O O . THR A 1 80 ? -5.707 0.633 17.444 1.00 93.19 80 THR A O 1
ATOM 670 N N . GLN A 1 81 ? -7.787 1.264 18.041 1.00 92.50 81 GLN A N 1
ATOM 671 C CA . GLN A 1 81 ? -7.448 2.596 18.520 1.00 92.50 81 GLN A CA 1
ATOM 672 C C . GLN A 1 81 ? -6.609 2.477 19.792 1.00 92.50 81 GLN A C 1
ATOM 674 O O . GLN A 1 81 ? -7.004 1.832 20.766 1.00 92.50 81 GLN A O 1
ATOM 679 N N . ARG A 1 82 ? -5.436 3.112 19.791 1.00 91.56 82 ARG A N 1
ATOM 680 C CA . ARG A 1 82 ? -4.556 3.123 20.965 1.00 91.56 82 ARG A CA 1
ATOM 681 C C . ARG A 1 82 ? -5.071 4.121 22.001 1.00 91.56 82 ARG A C 1
ATOM 683 O O . ARG A 1 82 ? -5.681 5.124 21.650 1.00 91.56 82 ARG A O 1
ATOM 690 N N . SER A 1 83 ? -4.767 3.888 23.277 1.00 86.56 83 SER A N 1
ATOM 691 C CA . SER A 1 83 ? -5.203 4.754 24.386 1.00 86.56 83 SER A CA 1
ATOM 692 C C . SER A 1 83 ? -4.725 6.207 24.268 1.00 86.56 83 SER A C 1
ATOM 694 O O . SER A 1 83 ? -5.404 7.111 24.740 1.00 86.56 83 SER A O 1
ATOM 696 N N . SER A 1 84 ? -3.578 6.438 23.628 1.00 88.94 84 SER A N 1
ATOM 697 C CA . SER A 1 84 ? -2.997 7.766 23.397 1.00 88.94 84 SER A CA 1
ATOM 698 C C . SER A 1 84 ? -3.334 8.375 22.031 1.00 88.94 84 SER A C 1
ATOM 700 O O . SER A 1 84 ? -2.860 9.464 21.717 1.00 88.94 84 SER A O 1
ATOM 702 N N . GLU A 1 85 ? -4.102 7.676 21.196 1.00 85.75 85 GLU A N 1
ATOM 703 C CA . GLU A 1 85 ? -4.348 8.054 19.806 1.00 85.75 85 GLU A CA 1
ATOM 704 C C . GLU A 1 85 ? -5.711 8.735 19.654 1.00 85.75 85 GLU A C 1
ATOM 706 O O . GLU A 1 85 ? -6.740 8.241 20.131 1.00 85.75 85 GLU A O 1
ATOM 711 N N . THR A 1 86 ? -5.736 9.871 18.955 1.00 89.19 86 THR A N 1
ATOM 712 C CA . THR A 1 86 ? -6.999 10.539 18.620 1.00 89.19 86 THR A CA 1
ATOM 713 C C . THR A 1 86 ? -7.778 9.732 17.582 1.00 89.19 86 THR A C 1
ATOM 715 O O . THR A 1 86 ? -7.208 8.950 1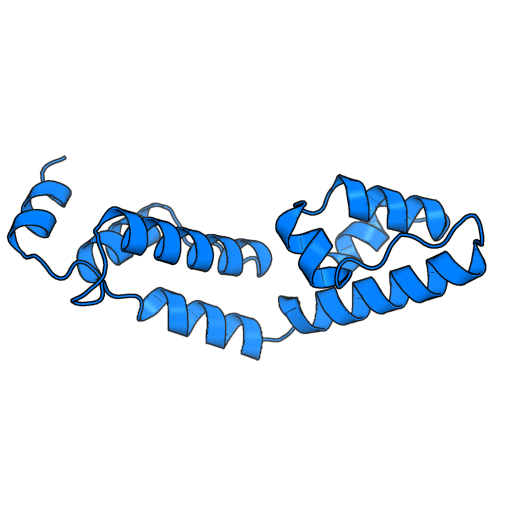6.821 1.00 89.19 86 THR A O 1
ATOM 718 N N . LEU A 1 87 ? -9.091 9.963 17.491 1.00 87.25 87 LEU A N 1
ATOM 719 C CA . LEU A 1 87 ? -9.932 9.316 16.479 1.00 87.25 87 LEU A CA 1
ATOM 720 C C . LEU A 1 87 ? -9.382 9.518 15.056 1.00 87.25 87 LEU A C 1
ATOM 722 O O . LEU A 1 87 ? -9.298 8.573 14.279 1.00 87.25 87 LEU A O 1
ATOM 726 N N . PHE A 1 88 ? -8.962 10.743 14.734 1.00 88.88 88 PHE A N 1
ATOM 727 C CA . PHE A 1 88 ? -8.405 11.070 13.424 1.00 88.88 88 PHE A CA 1
ATOM 728 C C . PHE A 1 88 ? -7.105 10.306 13.133 1.00 88.88 88 PHE A C 1
ATOM 730 O O . PHE A 1 88 ? -6.929 9.778 12.038 1.00 88.88 88 PHE A O 1
ATOM 737 N N . GLN A 1 89 ? -6.205 10.206 14.117 1.00 91.38 89 GLN A N 1
ATOM 738 C CA . GLN A 1 89 ? -4.958 9.451 13.968 1.00 91.38 89 GLN A CA 1
ATOM 739 C C . GLN A 1 89 ? -5.227 7.958 13.746 1.00 91.38 89 GLN A C 1
ATOM 741 O O . GLN A 1 89 ? -4.607 7.350 12.873 1.00 91.38 89 GLN A O 1
ATOM 746 N N . PHE A 1 90 ? -6.199 7.394 14.469 1.00 92.81 90 PHE A N 1
ATOM 747 C CA . PHE A 1 90 ? -6.626 6.011 14.282 1.00 92.81 90 PHE A CA 1
ATOM 748 C C . PHE A 1 90 ? -7.190 5.767 12.877 1.00 92.81 90 PHE A C 1
ATOM 750 O O . PHE A 1 90 ? -6.749 4.831 12.209 1.00 92.81 90 PHE A O 1
ATOM 757 N N . ILE A 1 91 ? -8.104 6.625 12.407 1.00 91.12 91 ILE A N 1
ATOM 758 C CA . ILE A 1 91 ? -8.681 6.539 11.056 1.00 91.12 91 ILE A CA 1
ATOM 759 C C . ILE A 1 91 ? -7.573 6.596 10.002 1.00 91.12 91 ILE A C 1
ATOM 761 O O . ILE A 1 91 ? -7.467 5.686 9.187 1.00 91.12 91 ILE A O 1
ATOM 765 N N . SER A 1 92 ? -6.686 7.590 10.079 1.00 90.88 92 SER A N 1
ATOM 766 C CA . SER A 1 92 ? -5.588 7.753 9.119 1.00 90.88 92 SER A CA 1
ATOM 767 C C . SER A 1 92 ? -4.645 6.541 9.089 1.00 90.88 92 SER A C 1
ATOM 769 O O . SER A 1 92 ? -4.179 6.109 8.029 1.00 90.88 92 SER A O 1
ATOM 771 N N . ARG A 1 93 ? -4.385 5.928 10.251 1.00 93.62 93 ARG A N 1
ATOM 772 C CA . ARG A 1 93 ? -3.598 4.693 10.338 1.00 93.62 93 ARG A CA 1
ATOM 773 C C . ARG A 1 93 ? -4.331 3.496 9.734 1.00 93.62 93 ARG A C 1
ATOM 775 O O . ARG A 1 93 ? -3.688 2.680 9.075 1.00 93.62 93 ARG A O 1
ATOM 782 N N . LEU A 1 94 ? -5.640 3.377 9.946 1.00 92.88 94 LEU A N 1
ATOM 783 C CA . LEU A 1 94 ? -6.458 2.322 9.346 1.00 92.88 94 LEU A CA 1
ATOM 784 C C . LEU A 1 94 ? -6.529 2.467 7.817 1.00 92.88 94 LEU A C 1
ATOM 786 O O . LEU A 1 94 ? -6.366 1.471 7.117 1.00 92.88 94 LEU A O 1
ATOM 790 N N . GLU A 1 95 ? -6.685 3.689 7.304 1.00 90.44 95 GLU A N 1
ATOM 791 C CA . GLU A 1 95 ? -6.641 4.008 5.868 1.00 90.44 95 GLU A CA 1
ATOM 792 C C . GLU A 1 95 ? -5.289 3.632 5.256 1.00 90.44 95 GLU A C 1
ATOM 794 O O . GLU A 1 95 ? -5.237 2.934 4.250 1.00 90.44 95 GLU A O 1
ATOM 799 N N . THR A 1 96 ? -4.184 3.970 5.927 1.00 89.00 96 THR A N 1
ATOM 800 C CA . THR A 1 96 ? -2.836 3.599 5.465 1.00 89.00 96 THR A CA 1
ATOM 801 C C . THR A 1 96 ? -2.666 2.078 5.329 1.00 89.00 96 THR A C 1
ATOM 803 O O . THR A 1 96 ? -2.014 1.604 4.397 1.00 89.00 96 THR A O 1
ATOM 806 N N . LEU A 1 97 ? -3.236 1.296 6.254 1.00 90.25 97 LEU A N 1
ATOM 807 C CA . LEU A 1 97 ? -3.211 -0.171 6.187 1.00 90.25 97 LEU A CA 1
ATOM 808 C C . LEU A 1 97 ? -4.126 -0.711 5.077 1.00 90.25 97 LEU A C 1
ATOM 810 O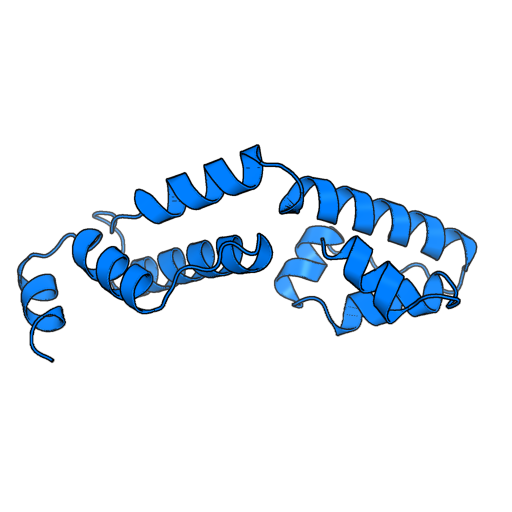 O . LEU A 1 97 ? -3.795 -1.710 4.441 1.00 90.25 97 LEU A O 1
ATOM 814 N N . ALA A 1 98 ? -5.260 -0.054 4.830 1.00 89.88 98 ALA A N 1
ATOM 815 C CA . ALA A 1 98 ? -6.158 -0.396 3.733 1.00 89.88 98 ALA A CA 1
ATOM 816 C C . ALA A 1 98 ? -5.494 -0.166 2.368 1.00 89.88 98 ALA A C 1
ATOM 818 O O . ALA A 1 98 ? -5.559 -1.040 1.504 1.00 89.88 98 ALA A O 1
ATOM 819 N N . ASP A 1 99 ? -4.795 0.957 2.201 1.00 84.94 99 ASP A N 1
ATOM 820 C CA . ASP A 1 99 ? -4.023 1.259 0.995 1.00 84.94 99 ASP A CA 1
ATOM 821 C C . ASP A 1 99 ? -2.920 0.219 0.765 1.00 84.94 99 ASP A C 1
ATOM 823 O O . ASP A 1 99 ? -2.721 -0.243 -0.358 1.00 84.94 99 ASP A O 1
ATOM 827 N N . GLU A 1 100 ? -2.230 -0.214 1.829 1.00 83.69 100 GLU A N 1
ATOM 828 C CA . GLU A 1 100 ? -1.232 -1.290 1.750 1.00 83.69 100 GLU A CA 1
ATOM 829 C C . GLU A 1 100 ? -1.836 -2.576 1.163 1.00 83.69 100 GLU A C 1
ATOM 831 O O . GLU A 1 100 ? -1.252 -3.174 0.255 1.00 83.69 100 GLU A O 1
ATOM 836 N N . LEU A 1 101 ? -3.041 -2.953 1.600 1.00 85.50 101 LEU A N 1
ATOM 837 C CA . LEU A 1 101 ? -3.784 -4.088 1.049 1.00 85.50 101 LEU A CA 1
ATOM 838 C C . LEU A 1 101 ? -4.235 -3.867 -0.402 1.00 85.50 101 LEU A C 1
ATOM 840 O O . LEU A 1 101 ? -4.188 -4.803 -1.202 1.00 85.50 101 LEU A O 1
ATOM 844 N N . VAL A 1 102 ? -4.625 -2.645 -0.783 1.00 83.44 102 VAL A N 1
ATOM 845 C CA . VAL A 1 102 ? -4.949 -2.302 -2.181 1.00 83.44 102 VAL A CA 1
ATOM 846 C C . VAL A 1 102 ? -3.739 -2.530 -3.084 1.00 83.44 102 VAL A C 1
ATOM 848 O O . VAL A 1 102 ? -3.864 -3.183 -4.123 1.00 83.44 102 VAL A O 1
ATOM 851 N N . TYR A 1 103 ? -2.550 -2.081 -2.674 1.00 76.38 103 TYR A N 1
ATOM 852 C CA . TYR A 1 103 ? -1.324 -2.314 -3.443 1.00 76.38 103 TYR A CA 1
ATOM 853 C C . TYR A 1 103 ? -0.956 -3.804 -3.557 1.00 76.38 103 TYR A C 1
ATOM 855 O O . TYR A 1 103 ? -0.304 -4.208 -4.522 1.00 76.38 103 TYR A O 1
ATOM 863 N N . LEU A 1 104 ? -1.409 -4.625 -2.606 1.00 79.50 104 LEU A N 1
ATOM 864 C CA . LEU A 1 104 ? -1.283 -6.087 -2.602 1.00 79.50 104 LEU A CA 1
ATOM 865 C C . LEU A 1 104 ? -2.425 -6.805 -3.347 1.00 79.50 104 LEU A C 1
ATOM 867 O O . LEU A 1 104 ? -2.489 -8.030 -3.333 1.00 79.50 104 LEU A O 1
ATOM 871 N N . ARG A 1 105 ? -3.325 -6.063 -4.009 1.00 76.31 105 ARG A N 1
ATOM 872 C CA . ARG A 1 105 ? -4.547 -6.569 -4.669 1.00 76.31 105 ARG A CA 1
ATOM 873 C C . ARG A 1 105 ? -5.506 -7.329 -3.746 1.00 76.31 105 ARG A C 1
ATOM 875 O O . ARG A 1 105 ? -6.339 -8.100 -4.215 1.00 76.31 105 ARG A O 1
ATOM 882 N N . ALA A 1 106 ? -5.437 -7.044 -2.454 1.00 84.62 106 ALA A N 1
ATOM 883 C CA . ALA A 1 106 ? -6.332 -7.554 -1.422 1.00 84.62 106 ALA A CA 1
ATOM 884 C C . ALA A 1 106 ? -7.109 -6.411 -0.748 1.00 84.62 106 ALA A C 1
ATOM 886 O O . ALA A 1 106 ? -7.424 -6.470 0.439 1.00 84.62 106 ALA A O 1
ATOM 887 N N . GLY A 1 107 ? -7.392 -5.343 -1.505 1.00 83.56 107 GLY A N 1
ATOM 888 C CA . GLY A 1 107 ? -8.067 -4.149 -1.004 1.00 83.56 107 GLY A CA 1
ATOM 889 C C . GLY A 1 107 ? -9.373 -4.494 -0.272 1.00 83.56 107 GLY A C 1
ATOM 890 O O .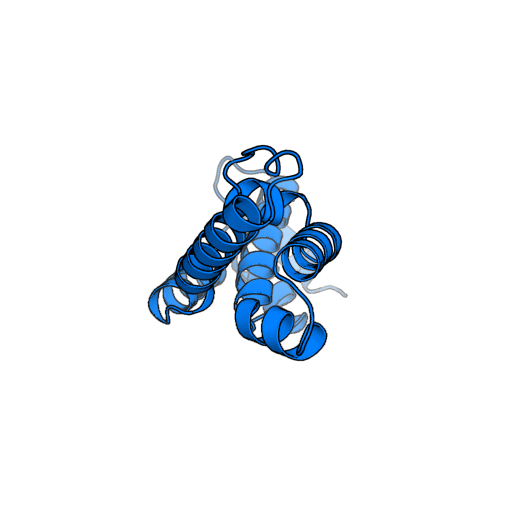 GLY A 1 107 ? -10.226 -5.182 -0.846 1.00 83.56 107 GLY A O 1
ATOM 891 N N . PRO A 1 108 ? -9.553 -4.048 0.985 1.00 85.69 108 PRO A N 1
ATOM 892 C CA . PRO A 1 108 ? -10.748 -4.366 1.750 1.00 85.69 108 PRO A CA 1
ATOM 893 C C . PRO A 1 108 ? -11.975 -3.680 1.141 1.00 85.69 108 PRO A C 1
ATOM 895 O O . PRO A 1 108 ? -11.921 -2.532 0.702 1.00 85.69 108 PRO A O 1
ATOM 898 N N . ARG A 1 109 ? -13.119 -4.373 1.150 1.00 87.50 109 ARG A N 1
ATOM 899 C CA . ARG A 1 109 ? -14.406 -3.776 0.762 1.00 87.50 109 ARG A CA 1
ATOM 900 C C . ARG A 1 109 ? -14.777 -2.650 1.728 1.00 87.50 109 ARG A C 1
ATOM 902 O O . ARG A 1 109 ? -14.441 -2.712 2.910 1.00 87.50 109 ARG A O 1
ATOM 909 N N . GLU A 1 110 ? -15.571 -1.690 1.261 1.00 84.31 110 GLU A N 1
ATOM 910 C CA . GLU A 1 110 ? -16.068 -0.585 2.095 1.00 84.31 110 GLU A CA 1
ATOM 911 C C . GLU A 1 110 ? -16.781 -1.090 3.364 1.00 84.31 110 GLU A C 1
ATOM 913 O O . GLU A 1 110 ? -16.543 -0.592 4.462 1.00 84.31 110 GLU A O 1
ATOM 918 N N . SER A 1 111 ? -17.590 -2.148 3.247 1.00 85.38 111 SER A N 1
ATOM 919 C CA . SER A 1 111 ? -18.247 -2.793 4.391 1.00 85.38 111 SER A CA 1
ATOM 920 C C . SER A 1 111 ? -17.248 -3.340 5.419 1.00 85.38 111 SER A C 1
ATOM 922 O O . SER A 1 111 ? -17.486 -3.267 6.624 1.00 85.38 111 SER A O 1
ATOM 924 N N . THR A 1 112 ? -16.116 -3.877 4.957 1.00 87.81 112 THR A N 1
ATOM 925 C CA . THR A 1 112 ? -15.048 -4.393 5.819 1.00 87.81 112 THR A CA 1
ATOM 926 C C . THR A 1 112 ? -14.336 -3.252 6.535 1.00 87.81 112 THR A C 1
ATOM 928 O O . THR A 1 112 ? -14.076 -3.364 7.730 1.00 87.81 112 THR A O 1
ATOM 931 N N . LEU A 1 113 ? -14.077 -2.142 5.837 1.00 87.00 113 LEU A N 1
ATOM 932 C CA . LEU A 1 113 ? -13.490 -0.935 6.421 1.00 87.00 113 LEU A CA 1
ATOM 933 C C . LEU A 1 113 ? -14.381 -0.339 7.510 1.00 87.00 113 LEU A C 1
ATOM 935 O O . LEU A 1 113 ? -13.901 -0.111 8.617 1.00 87.00 113 LEU A O 1
ATOM 939 N N . LYS A 1 114 ? -15.682 -0.173 7.239 1.00 86.81 114 LYS A N 1
ATOM 940 C CA . LYS A 1 114 ? -16.657 0.309 8.234 1.00 86.81 114 LYS A CA 1
ATOM 941 C C . LYS A 1 114 ? -16.691 -0.587 9.468 1.00 86.81 114 LYS A C 1
ATOM 943 O O . LYS A 1 114 ? -16.637 -0.095 10.591 1.00 86.81 114 LYS A O 1
ATOM 948 N N . ARG A 1 115 ? -16.702 -1.908 9.266 1.00 86.06 115 ARG A N 1
ATOM 949 C CA . ARG A 1 115 ? -16.676 -2.868 10.374 1.00 86.06 115 ARG A CA 1
ATOM 950 C C . ARG A 1 115 ? -15.368 -2.819 11.163 1.00 86.06 115 ARG A C 1
ATOM 952 O O . ARG A 1 115 ? -15.406 -2.911 12.381 1.00 86.06 115 ARG A O 1
ATOM 959 N N . ARG A 1 116 ? -14.215 -2.660 10.501 1.00 89.06 116 ARG A N 1
ATOM 960 C CA . ARG A 1 116 ? -12.924 -2.491 11.194 1.00 89.06 116 ARG A CA 1
ATOM 961 C C . ARG A 1 116 ? -12.862 -1.192 11.981 1.00 89.06 116 ARG A C 1
ATOM 963 O O . ARG A 1 116 ? -12.360 -1.206 13.098 1.00 89.06 116 ARG A O 1
ATOM 970 N N . LEU A 1 117 ? -13.381 -0.103 11.419 1.00 88.50 117 LEU A N 1
ATOM 971 C CA . LEU A 1 117 ? -13.484 1.171 12.117 1.00 88.50 117 LEU A CA 1
ATOM 972 C C . LEU A 1 117 ? -14.301 0.997 13.398 1.00 88.50 117 LEU A C 1
ATOM 974 O O . LEU A 1 117 ? -13.816 1.338 14.468 1.00 88.50 117 LEU A O 1
ATOM 978 N N . TYR A 1 118 ? -15.489 0.401 13.295 1.00 86.19 118 TYR A N 1
ATOM 979 C CA . TYR A 1 118 ? -16.357 0.144 14.440 1.00 86.19 118 TYR A CA 1
ATOM 980 C C . TYR A 1 118 ? -15.694 -0.757 15.496 1.00 86.19 118 TYR A C 1
ATOM 982 O O . TYR A 1 118 ? -15.572 -0.363 16.655 1.00 86.19 118 TYR A O 1
ATOM 990 N N . ASP A 1 119 ? -15.206 -1.937 15.100 1.00 87.50 119 ASP A N 1
ATOM 991 C CA . ASP A 1 119 ? -14.617 -2.913 16.027 1.00 87.50 119 ASP A CA 1
ATOM 992 C C . ASP A 1 119 ? -13.338 -2.380 16.691 1.00 87.50 119 ASP A C 1
ATOM 994 O O . ASP A 1 119 ? -13.054 -2.693 17.848 1.00 87.50 119 ASP A O 1
ATOM 998 N N . GLY A 1 120 ? -12.568 -1.570 15.959 1.00 85.25 120 GLY A N 1
ATOM 999 C CA . GLY A 1 120 ? -11.298 -1.020 16.410 1.00 85.25 120 GLY A CA 1
ATOM 1000 C C . GLY A 1 120 ? -11.417 0.184 17.344 1.00 85.25 120 GLY A C 1
ATOM 1001 O O . GLY A 1 120 ? -10.433 0.505 18.007 1.00 85.25 120 GLY A O 1
ATOM 1002 N N . LEU A 1 121 ? -12.577 0.842 17.438 1.00 88.38 121 LEU A N 1
ATOM 1003 C CA . LEU A 1 121 ? -12.778 1.977 18.347 1.00 88.38 121 LEU A CA 1
ATOM 1004 C C . LEU A 1 121 ? -12.667 1.554 19.816 1.00 88.38 121 LEU A C 1
ATOM 1006 O O . LEU A 1 121 ? -13.203 0.524 20.232 1.00 88.38 121 LEU A O 1
ATOM 1010 N N . SER A 1 122 ? -12.011 2.384 20.628 1.00 79.25 122 SER A N 1
ATOM 1011 C CA . SER A 1 122 ? -11.865 2.135 22.068 1.00 79.25 122 SER A CA 1
ATOM 1012 C C . SER A 1 122 ? -13.050 2.646 22.898 1.00 79.25 122 SER A C 1
ATOM 1014 O O . SER A 1 122 ? -13.291 2.142 23.990 1.00 79.25 122 SER A O 1
ATOM 1016 N N . SER A 1 123 ? -13.804 3.625 22.388 1.00 75.31 123 SER A N 1
ATOM 1017 C CA . SER A 1 123 ? -14.946 4.244 23.076 1.00 75.31 123 SER A CA 1
ATOM 1018 C C . SER A 1 123 ? -16.275 3.626 22.635 1.00 75.31 123 SER A C 1
ATOM 1020 O O . SER A 1 123 ? -16.596 3.635 21.446 1.00 75.31 123 SER A O 1
ATOM 1022 N N . ASN A 1 124 ? -17.066 3.144 23.598 1.00 68.25 124 ASN A N 1
ATOM 1023 C CA . ASN A 1 124 ? -18.411 2.615 23.346 1.00 68.25 124 ASN A CA 1
ATOM 1024 C C . ASN A 1 124 ? -19.393 3.718 22.904 1.00 68.25 124 ASN A C 1
ATOM 1026 O O . ASN A 1 124 ? -20.153 3.501 21.967 1.00 68.25 124 ASN A O 1
ATOM 1030 N N . ASP A 1 125 ? -19.288 4.930 23.457 1.00 60.06 125 ASP A N 1
ATOM 1031 C CA . ASP A 1 125 ? -20.122 6.076 23.052 1.00 60.06 125 ASP A CA 1
ATOM 1032 C C . ASP A 1 125 ? -19.900 6.484 21.583 1.00 60.06 125 ASP A C 1
ATOM 1034 O O . ASP A 1 125 ? -20.803 6.977 20.905 1.00 60.06 125 ASP A O 1
ATOM 1038 N N . LEU A 1 126 ? -18.679 6.299 21.065 1.00 63.50 126 LEU A N 1
ATOM 1039 C CA . LEU A 1 126 ? -18.375 6.542 19.653 1.00 63.50 126 LEU A CA 1
ATOM 1040 C C . LEU A 1 126 ? -18.858 5.401 18.749 1.00 63.50 126 LEU A C 1
ATOM 1042 O O . LEU A 1 126 ? -19.199 5.667 17.598 1.00 63.50 126 LEU A O 1
ATOM 1046 N N . LYS A 1 127 ? -18.931 4.164 19.256 1.00 62.66 127 LYS A N 1
ATOM 1047 C CA . LYS A 1 127 ? -19.491 3.017 18.522 1.00 62.66 127 LYS A CA 1
ATOM 1048 C C . LYS A 1 127 ? -20.984 3.203 18.256 1.00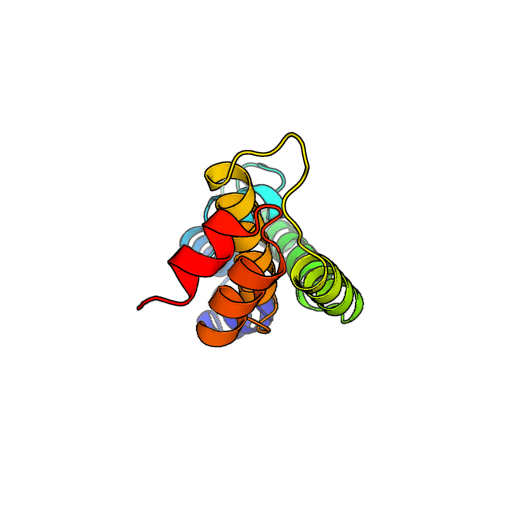 62.66 127 LYS A C 1
ATOM 1050 O O . LYS A 1 127 ? -21.409 3.060 17.112 1.00 62.66 127 LYS A O 1
ATOM 1055 N N . GLU A 1 128 ? -21.751 3.637 19.255 1.00 60.09 128 GLU A N 1
ATOM 1056 C CA . GLU A 1 128 ? -23.199 3.880 19.115 1.00 60.09 128 GLU A CA 1
ATOM 1057 C C . GLU A 1 128 ? -23.535 4.943 18.047 1.00 60.09 128 GLU A C 1
ATOM 1059 O O . GLU A 1 128 ? -24.535 4.841 17.332 1.00 60.09 128 GLU A O 1
ATOM 1064 N N . LYS A 1 129 ? -22.664 5.945 17.862 1.00 62.22 129 LYS A N 1
ATOM 1065 C CA . LYS A 1 129 ? -22.826 6.980 16.821 1.00 62.22 129 LYS A CA 1
ATOM 1066 C C . LYS A 1 129 ? -22.509 6.498 15.403 1.00 62.22 129 LYS A C 1
ATOM 1068 O O . LYS A 1 129 ? -22.904 7.155 14.443 1.00 62.22 129 LYS A O 1
ATOM 1073 N N . VAL A 1 130 ? -21.779 5.392 15.258 1.00 58.97 130 VAL A N 1
ATOM 1074 C CA . VAL A 1 130 ? -21.446 4.791 13.956 1.00 58.97 130 VAL A CA 1
ATOM 1075 C C . VAL A 1 130 ? -22.554 3.837 13.485 1.00 58.97 130 VAL A C 1
ATOM 1077 O O . VAL A 1 130 ? -22.749 3.707 12.281 1.00 58.97 130 VAL A O 1
ATOM 1080 N N . GLU A 1 131 ? -23.317 3.227 14.399 1.00 53.19 131 GLU A N 1
ATOM 1081 C CA . GLU A 1 131 ? -24.470 2.361 14.074 1.00 53.19 131 GLU A CA 1
ATOM 1082 C C . GLU A 1 131 ? -25.740 3.123 13.660 1.00 53.19 131 GLU A C 1
ATOM 1084 O O . GLU A 1 131 ? -26.621 2.553 13.024 1.00 53.19 131 GLU A O 1
ATOM 1089 N N . THR A 1 132 ? -25.853 4.411 13.989 1.00 43.62 132 THR A N 1
ATOM 1090 C CA . THR A 1 132 ? -27.091 5.196 13.825 1.00 43.62 132 THR A CA 1
ATOM 1091 C C . THR A 1 132 ? -27.264 5.880 12.456 1.00 43.62 132 THR A C 1
ATOM 1093 O O . THR A 1 132 ? -27.917 6.921 12.364 1.00 43.62 132 THR A O 1
ATOM 1096 N N . LYS A 1 133 ? -26.743 5.306 11.362 1.00 39.56 133 LYS A N 1
ATOM 1097 C CA . LYS A 1 133 ? -27.029 5.773 9.989 1.00 39.56 133 LYS A CA 1
ATOM 1098 C C . LYS A 1 133 ? -27.215 4.651 8.978 1.00 39.56 133 LYS A C 1
ATOM 1100 O O . LYS A 1 133 ? -26.270 3.854 8.802 1.00 39.56 133 LYS A O 1
#

Radius of gyration: 19.02 Å; chains: 1; bounding box: 50×25×51 Å

InterPro domains:
  IPR048270 Paraneoplastic antigen Ma-like, C-terminal domain [PF14893] (58-130)

pLDDT: mean 80.35, std 10.53, range [39.56, 94.06]

Secondary structure (DSSP, 8-state):
-HHHHHHHHTTT--HHHHHHHHHHHS-HHHHHHHHTTPPPPSS-HHHHHHHHHHHHHHHHHHHS-HHHHHHHHHHHHT----TT--HHHHHHHHHHHHHHHHHTT-PPPHHHHHHHHHHH-S-HHHHHHHH--

Sequence (133 aa):
MFCREIDFAMEGHNAVTRYLWAKNNIDAGLWRKLTNATEPPARCHQSYEHHLRRLCRKLRKTFDTDEALSRAEYKFNTCTQRSSETLFQFISRLETLADELVYLRAGPRESTLKRRLYDGLSSNDLKEKVETK

Organism: Perkinsus marinus (strain ATCC 50983 / TXsc) (NCBI:txid423536)

Foldseek 3Di:
DVLVVLCVVQPPHALVVSQVVCCVPDDPVVSCVLQVVDDQDPPDSVSSVVSSVSSVVSLCVCAVDPVNLVVLVVCLQPQAADPPHDLVRSLVVNVVSLVSCVSNVNRDDPVVSLVSSLVRYPDPVVNVVSPPD